Protein AF-A0A2V1H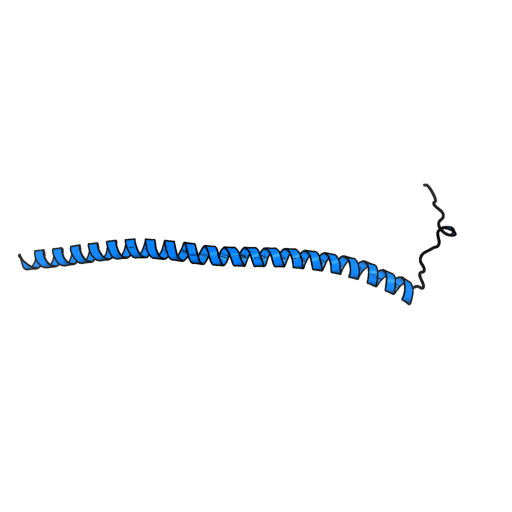3S5-F1 (afdb_monomer_lite)

Secondary structure (DSSP, 8-state):
-HHHHHHHHHHHHHHHHHHHHHHHHHHHHHHHHHHHHHHHHHHHHHHHHHHHHHHHHHHHHHHHHHHHHHHHHHHHHH-PPPPPGGG------

InterPro domains:
  IPR011922 Cell division protein FtsL [MF_00910] (7-91)
  IPR011922 Cell division protein FtsL [PF04999] (11-92)
  IPR011922 Cell division protein FtsL [PTHR37479] (11-92)
  IPR011922 Cell division protein FtsL [TIGR02209] (11-91)

Sequence (93 aa):
MAALGRQWLLVSIALWLLVIGSAVAVVNVTHLNRQTFARWQKLQVEKQQLEVRWQQLLLEESTWATHSRVAQVAQKKLGMELPKAADVIVVRP

Structure (mmCIF, N/CA/C/O backbone):
data_AF-A0A2V1H3S5-F1
#
_entry.id   AF-A0A2V1H3S5-F1
#
loop_
_atom_site.group_PDB
_atom_site.id
_atom_site.type_symbol
_atom_site.label_atom_id
_atom_site.label_alt_id
_atom_site.label_comp_id
_atom_site.label_asym_id
_atom_site.label_entity_id
_atom_site.label_seq_id
_atom_site.pdbx_PDB_ins_code
_atom_site.Cartn_x
_atom_site.Cartn_y
_atom_site.Cartn_z
_atom_site.occupancy
_atom_site.B_iso_or_equiv
_atom_site.auth_seq_id
_atom_site.auth_comp_id
_atom_site.auth_asym_id
_atom_site.auth_atom_id
_atom_site.pdbx_PDB_model_num
ATOM 1 N N . MET A 1 1 ? 41.635 -3.306 -37.093 1.00 53.09 1 MET A N 1
ATOM 2 C CA . MET A 1 1 ? 41.211 -2.134 -36.286 1.00 53.09 1 MET A CA 1
ATOM 3 C C . MET A 1 1 ? 39.708 -1.827 -36.398 1.00 53.09 1 MET A C 1
ATOM 5 O O . MET A 1 1 ? 39.111 -1.531 -35.376 1.00 53.09 1 MET A O 1
ATOM 9 N N . ALA A 1 2 ? 39.054 -1.982 -37.562 1.00 59.88 2 ALA A N 1
ATOM 10 C CA . ALA A 1 2 ? 37.617 -1.677 -37.725 1.00 59.88 2 ALA A CA 1
ATOM 11 C C . ALA A 1 2 ? 36.630 -2.581 -36.939 1.00 59.88 2 ALA A C 1
ATOM 13 O O . ALA A 1 2 ? 35.572 -2.118 -36.520 1.00 59.88 2 ALA A O 1
ATOM 14 N N . ALA A 1 3 ? 36.964 -3.858 -36.703 1.00 61.53 3 ALA A N 1
ATOM 15 C CA . ALA A 1 3 ? 36.085 -4.792 -35.985 1.00 61.53 3 ALA A CA 1
ATOM 16 C C . ALA A 1 3 ? 35.923 -4.453 -34.491 1.00 61.53 3 ALA A C 1
ATOM 18 O O . ALA A 1 3 ? 34.824 -4.582 -33.958 1.00 61.53 3 ALA A O 1
ATOM 19 N N . LEU A 1 4 ? 36.989 -3.950 -33.852 1.00 71.44 4 LEU A N 1
ATOM 20 C CA . LEU A 1 4 ? 36.949 -3.474 -32.467 1.00 71.44 4 LEU A CA 1
ATOM 21 C C . LEU A 1 4 ? 35.957 -2.313 -32.333 1.00 71.44 4 LEU A C 1
ATOM 23 O O . LEU A 1 4 ? 35.046 -2.387 -31.518 1.00 71.44 4 LEU A O 1
ATOM 27 N N . GLY A 1 5 ? 36.045 -1.291 -33.193 1.00 82.38 5 GLY A N 1
ATOM 28 C CA . GLY A 1 5 ? 35.135 -0.138 -33.142 1.00 82.38 5 GLY A CA 1
ATOM 29 C C . GLY A 1 5 ? 33.652 -0.514 -33.266 1.00 82.38 5 GLY A C 1
ATOM 30 O O . GLY A 1 5 ? 32.815 0.025 -32.545 1.00 82.38 5 GLY A O 1
ATOM 31 N N . ARG A 1 6 ? 33.319 -1.498 -34.114 1.00 87.62 6 ARG A N 1
ATOM 32 C CA . ARG A 1 6 ? 31.935 -1.977 -34.264 1.00 87.62 6 ARG A CA 1
ATOM 33 C C . ARG A 1 6 ? 31.415 -2.701 -33.017 1.00 87.62 6 ARG A C 1
ATOM 35 O O . ARG A 1 6 ? 30.251 -2.526 -32.673 1.00 87.62 6 ARG A O 1
ATOM 42 N N . GLN A 1 7 ? 32.256 -3.472 -32.325 1.00 89.06 7 GLN A N 1
ATOM 43 C CA . GLN A 1 7 ? 31.875 -4.139 -31.073 1.00 89.06 7 GLN A CA 1
ATOM 44 C C . GLN A 1 7 ? 31.606 -3.132 -29.947 1.00 89.06 7 GLN A C 1
ATOM 46 O O . GLN A 1 7 ? 30.587 -3.239 -29.270 1.00 89.06 7 GLN A O 1
ATOM 51 N N . TRP A 1 8 ? 32.457 -2.112 -29.794 1.00 92.06 8 TRP A N 1
ATOM 52 C CA . TRP A 1 8 ? 32.261 -1.056 -28.793 1.00 92.06 8 TRP A CA 1
ATOM 53 C C . TRP A 1 8 ? 30.971 -0.256 -29.021 1.00 92.06 8 TRP A C 1
ATOM 55 O O . TRP A 1 8 ? 30.262 0.045 -28.065 1.00 92.06 8 TRP A O 1
ATOM 65 N N . LEU A 1 9 ? 30.613 0.031 -30.278 1.00 91.75 9 LEU A N 1
ATOM 66 C CA . LEU A 1 9 ? 29.346 0.698 -30.604 1.00 91.75 9 LEU A CA 1
ATOM 67 C C . LEU A 1 9 ? 28.124 -0.144 -30.216 1.00 91.75 9 LEU A C 1
ATOM 69 O O . LEU A 1 9 ? 27.186 0.386 -29.625 1.00 91.75 9 LEU A O 1
ATOM 73 N N . LEU A 1 10 ? 28.141 -1.451 -30.498 1.00 94.38 10 LEU A N 1
ATOM 74 C CA . LEU A 1 10 ? 27.045 -2.352 -30.123 1.00 94.38 10 LEU A CA 1
ATOM 75 C C . LEU A 1 10 ? 26.874 -2.442 -28.602 1.00 94.38 10 LEU A C 1
ATOM 77 O O . LEU A 1 10 ? 25.747 -2.386 -28.114 1.00 94.38 10 LEU A O 1
ATOM 81 N N . VAL A 1 11 ? 27.978 -2.525 -27.853 1.00 95.31 11 VAL A N 1
ATOM 82 C CA . VAL A 1 11 ? 27.951 -2.538 -26.381 1.00 95.31 11 VAL A CA 1
ATOM 83 C C . VAL A 1 11 ? 27.378 -1.230 -25.835 1.00 95.31 11 VAL A C 1
ATOM 85 O O . VAL A 1 11 ? 26.500 -1.261 -24.975 1.00 95.31 11 VAL A O 1
ATOM 88 N N . SER A 1 12 ? 27.807 -0.084 -26.366 1.00 94.44 12 SER A N 1
ATOM 89 C CA . SER A 1 12 ? 27.286 1.223 -25.954 1.00 94.44 12 SER A CA 1
ATOM 90 C C . SER A 1 12 ? 25.788 1.368 -26.225 1.00 94.44 12 SER A C 1
ATOM 92 O O . SER A 1 12 ? 25.060 1.863 -25.368 1.00 94.44 12 SER A O 1
ATOM 94 N N . ILE A 1 13 ? 25.305 0.902 -27.381 1.00 95.81 13 ILE A N 1
ATOM 95 C CA . ILE A 1 13 ? 23.871 0.918 -27.714 1.00 95.81 13 ILE A CA 1
ATOM 96 C C . ILE A 1 13 ? 23.087 -0.001 -26.771 1.00 95.81 13 ILE A C 1
ATOM 98 O O . ILE A 1 13 ? 22.039 0.394 -26.262 1.00 95.81 13 ILE A O 1
ATOM 102 N N . ALA A 1 14 ? 23.599 -1.202 -26.497 1.00 96.19 14 ALA A N 1
ATOM 103 C CA . ALA A 1 14 ? 22.958 -2.138 -25.579 1.00 96.19 14 ALA A CA 1
ATOM 104 C C . ALA A 1 14 ? 22.849 -1.563 -24.157 1.00 96.19 14 ALA A C 1
ATOM 106 O O . ALA A 1 14 ? 21.787 -1.646 -23.544 1.00 96.19 14 ALA A O 1
ATOM 107 N N . LEU A 1 15 ? 23.911 -0.924 -23.656 1.00 96.38 15 LEU A N 1
ATOM 108 C CA . LEU A 1 15 ? 23.902 -0.241 -22.359 1.00 96.38 15 LEU A CA 1
ATOM 109 C C . LEU A 1 15 ? 22.886 0.903 -22.326 1.00 96.38 15 LEU A C 1
ATOM 111 O O . LEU A 1 15 ? 22.125 1.013 -21.368 1.00 96.38 15 LEU A O 1
ATOM 115 N N . TRP A 1 16 ? 22.823 1.716 -23.383 1.00 97.31 16 TRP A N 1
ATOM 116 C CA . TRP A 1 16 ? 21.828 2.783 -23.506 1.00 97.31 16 TRP A CA 1
ATOM 117 C C . TRP A 1 16 ? 20.396 2.251 -23.442 1.00 97.31 16 TRP A C 1
ATOM 119 O O . TRP A 1 16 ? 19.576 2.771 -22.685 1.00 97.31 16 TRP A O 1
ATOM 129 N N . LEU A 1 17 ? 20.101 1.184 -24.186 1.00 97.50 17 LEU A N 1
ATOM 130 C CA . LEU A 1 17 ? 18.788 0.538 -24.156 1.00 97.50 17 LEU A CA 1
ATOM 131 C C . LEU A 1 17 ? 18.464 -0.030 -22.772 1.00 97.50 17 LEU A C 1
ATOM 133 O O . LEU A 1 17 ? 17.330 0.093 -22.313 1.00 97.50 17 LEU A O 1
ATOM 137 N N . LEU A 1 18 ? 19.452 -0.604 -22.085 1.00 97.44 18 LEU A N 1
ATOM 138 C CA . LEU A 1 18 ? 19.274 -1.160 -20.746 1.00 97.44 18 LEU A CA 1
ATOM 139 C C . LEU A 1 18 ? 18.974 -0.069 -19.708 1.00 97.44 18 LEU A C 1
ATOM 141 O O . LEU A 1 18 ? 18.097 -0.245 -18.863 1.00 97.44 18 LEU A O 1
ATOM 145 N N . VAL A 1 19 ? 19.641 1.085 -19.804 1.00 97.31 19 VAL A N 1
ATOM 146 C CA . VAL A 1 19 ? 19.380 2.250 -18.944 1.00 97.31 19 VAL A CA 1
ATOM 147 C C . VAL A 1 19 ? 17.984 2.818 -19.195 1.00 97.31 19 VAL A C 1
ATOM 149 O O . VAL A 1 19 ? 17.249 3.063 -18.239 1.00 97.31 19 VAL A O 1
ATOM 152 N N . ILE A 1 20 ? 17.583 2.976 -20.460 1.00 97.44 20 ILE A N 1
ATOM 153 C CA . ILE A 1 20 ? 16.232 3.443 -20.810 1.00 97.44 20 ILE A CA 1
ATOM 154 C C . ILE A 1 20 ? 15.179 2.453 -20.300 1.00 97.44 20 ILE A C 1
ATOM 156 O O . ILE A 1 20 ? 14.199 2.858 -19.674 1.00 97.44 20 ILE A O 1
ATOM 160 N N . GLY A 1 21 ? 15.399 1.153 -20.510 1.00 97.31 21 GLY A N 1
ATOM 161 C CA . GLY A 1 21 ? 14.519 0.100 -20.009 1.00 97.31 21 GLY A CA 1
ATOM 162 C C . GLY A 1 21 ? 14.379 0.138 -18.487 1.00 97.31 21 GLY A C 1
ATOM 163 O O . GLY A 1 21 ? 13.264 0.071 -17.973 1.00 97.31 21 GLY A O 1
ATOM 164 N N . SER A 1 22 ? 15.488 0.330 -17.767 1.00 96.38 22 SER A N 1
ATOM 165 C CA . SER A 1 22 ? 15.491 0.492 -16.309 1.00 96.38 22 SER A CA 1
ATOM 166 C C . SER A 1 22 ? 14.691 1.719 -15.866 1.00 96.38 22 SER A C 1
ATOM 168 O O . SER A 1 22 ? 13.834 1.614 -14.990 1.00 96.38 22 SER A O 1
ATOM 170 N N . ALA A 1 23 ? 14.885 2.869 -16.520 1.00 95.62 23 ALA A N 1
ATOM 171 C CA . ALA A 1 23 ? 14.147 4.089 -16.202 1.00 95.62 23 ALA A CA 1
ATOM 172 C C . ALA A 1 23 ? 12.628 3.902 -16.364 1.00 95.62 23 ALA A C 1
ATOM 174 O O . ALA A 1 23 ? 11.857 4.246 -15.465 1.00 95.62 23 ALA A O 1
ATOM 175 N N . VAL A 1 24 ? 12.191 3.292 -17.471 1.00 96.69 24 VAL A N 1
ATOM 176 C CA . VAL A 1 24 ? 10.769 2.993 -17.713 1.00 96.69 24 VAL A CA 1
ATOM 177 C C . VAL A 1 24 ? 10.231 1.990 -16.690 1.00 96.69 24 VAL A C 1
ATOM 179 O O . VAL A 1 24 ? 9.132 2.178 -16.163 1.00 96.69 24 VAL A O 1
ATOM 182 N N . ALA A 1 25 ? 11.001 0.948 -16.367 1.00 95.50 25 ALA A N 1
ATOM 183 C CA . ALA A 1 25 ? 10.614 -0.049 -15.376 1.00 95.50 25 ALA A CA 1
ATOM 184 C C . ALA A 1 25 ? 10.406 0.577 -13.990 1.00 95.50 25 ALA A C 1
ATOM 186 O O . ALA A 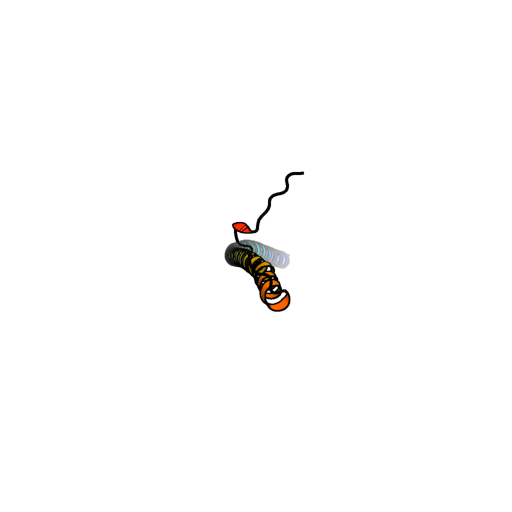1 25 ? 9.386 0.319 -13.353 1.00 95.50 25 ALA A O 1
ATOM 187 N N . VAL A 1 26 ? 11.314 1.451 -13.547 1.00 95.88 26 VAL A N 1
ATOM 188 C CA . VAL A 1 26 ? 11.204 2.158 -12.259 1.00 95.88 26 VAL A CA 1
ATOM 189 C C . VAL A 1 26 ? 9.941 3.020 -12.201 1.00 95.88 26 VAL A C 1
ATOM 191 O O . VAL A 1 26 ? 9.213 2.984 -11.204 1.00 95.88 26 VAL A O 1
ATOM 194 N N . VAL A 1 27 ? 9.635 3.761 -13.270 1.00 94.75 27 VAL A N 1
ATOM 195 C CA . VAL A 1 27 ? 8.411 4.579 -13.347 1.00 94.75 27 VAL A CA 1
ATOM 196 C C . VAL A 1 27 ? 7.162 3.701 -13.274 1.00 94.75 27 VAL A C 1
ATOM 198 O O . VAL A 1 27 ? 6.238 4.003 -12.515 1.00 94.75 27 VAL A O 1
ATOM 201 N N . ASN A 1 28 ? 7.146 2.587 -14.008 1.00 94.44 28 ASN A N 1
ATOM 202 C CA . ASN A 1 28 ? 6.021 1.657 -14.010 1.00 94.44 28 ASN A CA 1
ATOM 203 C C . ASN A 1 28 ? 5.805 1.025 -12.624 1.00 94.44 28 ASN A C 1
ATOM 205 O O . ASN A 1 28 ? 4.703 1.079 -12.079 1.00 94.44 28 ASN A O 1
ATOM 209 N N . VAL A 1 29 ? 6.873 0.522 -11.995 1.00 93.88 29 VAL A N 1
ATOM 210 C CA . VAL A 1 29 ? 6.824 -0.029 -10.631 1.00 93.88 29 VAL A CA 1
ATOM 211 C C . VAL A 1 29 ? 6.316 1.015 -9.645 1.00 93.88 29 VAL A C 1
ATOM 213 O O . VAL A 1 29 ? 5.458 0.706 -8.825 1.00 93.88 29 VAL A O 1
ATOM 216 N N . THR A 1 30 ? 6.771 2.263 -9.745 1.00 93.12 30 THR A N 1
ATOM 217 C CA . THR A 1 30 ? 6.300 3.350 -8.873 1.00 93.12 30 THR A CA 1
ATOM 218 C C . THR A 1 30 ? 4.801 3.602 -9.046 1.00 93.12 30 THR A C 1
ATOM 220 O O . THR A 1 30 ? 4.076 3.765 -8.062 1.00 93.12 30 THR A O 1
ATOM 223 N N . HIS A 1 31 ? 4.310 3.590 -10.287 1.00 91.69 31 HIS A N 1
ATOM 224 C CA . HIS A 1 31 ? 2.892 3.772 -10.584 1.00 91.69 31 HIS A CA 1
ATOM 225 C C . HIS A 1 31 ? 2.031 2.623 -10.038 1.00 91.69 31 HIS A C 1
ATOM 227 O O . HIS A 1 31 ? 1.039 2.864 -9.344 1.00 91.69 31 HIS A O 1
ATOM 233 N N . LEU A 1 32 ? 2.443 1.377 -10.288 1.00 91.19 32 LEU A N 1
ATOM 234 C CA . LEU A 1 32 ? 1.776 0.177 -9.774 1.00 91.19 32 LEU A CA 1
ATOM 235 C C . LEU A 1 32 ? 1.799 0.124 -8.247 1.00 91.19 32 LEU A C 1
ATOM 237 O O . LEU A 1 32 ? 0.791 -0.221 -7.624 1.00 91.19 32 LEU A O 1
ATOM 241 N N . ASN A 1 33 ? 2.922 0.513 -7.643 1.00 91.44 33 ASN A N 1
ATOM 242 C CA . ASN A 1 33 ? 3.062 0.584 -6.198 1.00 91.44 33 ASN A CA 1
ATOM 243 C C . ASN A 1 33 ? 2.056 1.583 -5.622 1.00 91.44 33 ASN A C 1
ATOM 245 O O . ASN A 1 33 ? 1.305 1.238 -4.718 1.00 91.44 33 ASN A O 1
ATOM 249 N N . ARG A 1 34 ? 1.926 2.778 -6.215 1.00 92.62 34 ARG A N 1
ATOM 250 C CA . ARG A 1 34 ? 0.952 3.783 -5.761 1.00 92.62 34 ARG A CA 1
ATOM 251 C C . ARG A 1 34 ? -0.488 3.266 -5.792 1.00 92.62 34 ARG A C 1
ATOM 253 O O . ARG A 1 34 ? -1.229 3.482 -4.835 1.00 92.62 34 ARG A O 1
ATOM 260 N N . GLN A 1 35 ? -0.888 2.579 -6.863 1.00 91.94 35 GLN A N 1
ATOM 261 C CA . GLN A 1 35 ? -2.243 2.026 -6.976 1.00 91.94 35 GLN A CA 1
ATOM 262 C C . GLN A 1 35 ? -2.495 0.892 -5.975 1.00 91.94 35 GLN A C 1
ATOM 264 O O . GLN A 1 35 ? -3.527 0.863 -5.299 1.00 91.94 35 GLN A O 1
ATOM 269 N N . THR A 1 36 ? -1.547 -0.040 -5.873 1.00 90.81 36 THR A N 1
ATOM 270 C CA . THR A 1 36 ? -1.654 -1.206 -4.987 1.00 90.81 36 THR A CA 1
ATOM 271 C C . THR A 1 36 ? -1.649 -0.773 -3.525 1.00 90.81 36 THR A C 1
ATOM 273 O O . THR A 1 36 ? -2.487 -1.220 -2.741 1.00 90.81 36 THR A O 1
ATOM 276 N N . PHE A 1 37 ? -0.771 0.168 -3.177 1.00 93.19 37 PHE A N 1
ATOM 277 C CA . PHE A 1 37 ? -0.671 0.745 -1.844 1.00 93.19 37 PHE A CA 1
ATOM 278 C C . PHE A 1 37 ? -1.951 1.479 -1.445 1.00 93.19 37 PHE A C 1
ATOM 280 O O . PHE A 1 37 ? -2.453 1.263 -0.347 1.00 93.19 37 PHE A O 1
ATOM 287 N N . ALA A 1 38 ? -2.547 2.271 -2.343 1.00 94.19 38 ALA A N 1
ATOM 288 C CA . ALA A 1 38 ? -3.813 2.949 -2.063 1.00 94.19 38 ALA A CA 1
ATOM 289 C C . ALA A 1 38 ? -4.948 1.957 -1.754 1.00 94.19 38 ALA A C 1
ATOM 291 O O . ALA A 1 38 ? -5.732 2.165 -0.825 1.00 94.19 38 ALA A O 1
ATOM 292 N N . ARG A 1 39 ? -5.022 0.847 -2.502 1.00 93.75 39 ARG A N 1
ATOM 293 C CA . ARG A 1 39 ? -6.009 -0.212 -2.248 1.00 93.75 39 ARG A CA 1
ATOM 294 C C . ARG A 1 39 ? -5.777 -0.882 -0.897 1.00 93.75 39 ARG A C 1
ATOM 296 O O . ARG A 1 39 ? -6.727 -1.054 -0.137 1.00 93.75 39 ARG A O 1
ATOM 303 N N . TRP A 1 40 ? -4.528 -1.233 -0.601 1.00 96.44 40 TRP A N 1
ATOM 304 C CA . TRP A 1 40 ? -4.150 -1.829 0.677 1.00 96.44 40 TRP A CA 1
ATOM 305 C C . TRP A 1 40 ? -4.480 -0.900 1.851 1.00 96.44 40 TRP A C 1
ATOM 307 O O . TRP A 1 40 ? -5.119 -1.322 2.810 1.00 96.44 40 TRP A O 1
ATOM 317 N N . GLN A 1 41 ? -4.141 0.385 1.735 1.00 95.69 41 GLN A N 1
ATOM 318 C CA . GLN A 1 41 ? -4.400 1.389 2.763 1.00 95.69 41 GLN A CA 1
ATOM 319 C C . GLN A 1 41 ? -5.901 1.553 3.036 1.00 95.69 41 GLN A C 1
ATOM 321 O O . GLN A 1 41 ? -6.300 1.658 4.193 1.00 95.69 41 GLN A O 1
ATOM 326 N N . LYS A 1 42 ? -6.750 1.509 2.001 1.00 96.31 42 LYS A N 1
ATOM 327 C CA . LYS A 1 42 ? -8.210 1.549 2.176 1.00 96.31 42 LYS A CA 1
ATOM 328 C C . LYS A 1 42 ? -8.716 0.367 3.008 1.00 96.31 42 LYS A C 1
ATOM 330 O O . LYS A 1 42 ? -9.474 0.568 3.952 1.00 96.31 42 LYS A O 1
ATOM 335 N N . LEU A 1 43 ? -8.272 -0.844 2.676 1.00 96.75 43 LEU A N 1
ATOM 336 C CA . LEU A 1 43 ? -8.682 -2.061 3.381 1.00 96.75 43 LEU A CA 1
ATOM 337 C C . LEU A 1 43 ? -8.169 -2.077 4.829 1.00 96.75 43 LEU A C 1
ATOM 339 O O . LEU A 1 43 ? -8.864 -2.515 5.743 1.00 96.75 43 LEU A O 1
ATOM 343 N N . GLN A 1 44 ? -6.966 -1.546 5.047 1.00 97.56 44 GLN A N 1
ATOM 344 C CA . GLN A 1 44 ? -6.381 -1.406 6.374 1.00 97.56 44 GLN A CA 1
ATOM 345 C C . GLN A 1 44 ? -7.202 -0.460 7.262 1.00 97.56 44 GLN A C 1
ATOM 347 O O . GLN A 1 44 ? -7.448 -0.778 8.424 1.00 97.56 44 GLN A O 1
ATOM 352 N N . VAL A 1 45 ? -7.666 0.668 6.714 1.00 97.50 45 VAL A N 1
ATOM 353 C CA . VAL A 1 45 ? -8.541 1.606 7.436 1.00 97.50 45 VAL A CA 1
ATOM 354 C C . VAL A 1 45 ? -9.881 0.954 7.778 1.00 97.50 45 VAL A C 1
ATOM 356 O O . VAL A 1 45 ? -10.360 1.095 8.901 1.00 97.50 45 VAL A O 1
ATOM 359 N N . GLU A 1 46 ? -10.475 0.206 6.850 1.00 97.44 46 GLU A N 1
ATOM 360 C CA . GLU A 1 46 ? -11.724 -0.525 7.098 1.00 97.44 46 GLU A CA 1
ATOM 361 C C . GLU A 1 46 ? -11.570 -1.545 8.235 1.00 97.44 46 GLU A C 1
ATOM 363 O O . GLU A 1 46 ? -12.384 -1.575 9.161 1.00 97.44 46 GLU A O 1
ATOM 368 N N . LYS A 1 47 ? -10.473 -2.313 8.228 1.00 97.38 47 LYS A N 1
ATOM 369 C CA . LYS A 1 47 ? -10.140 -3.244 9.314 1.00 97.38 47 LYS A CA 1
ATOM 370 C C . LYS A 1 47 ? -10.038 -2.525 10.660 1.00 97.38 47 LYS A C 1
ATOM 372 O O . LYS A 1 47 ? -10.630 -2.981 11.634 1.00 97.38 47 LYS A O 1
ATOM 377 N N . GLN A 1 48 ? -9.311 -1.409 10.717 1.00 97.62 48 GLN A N 1
ATOM 378 C CA . GLN A 1 48 ? -9.149 -0.629 11.948 1.00 97.62 48 GLN A CA 1
ATOM 379 C C . GLN A 1 48 ? -10.493 -0.124 12.481 1.00 97.62 48 GLN A C 1
ATOM 381 O O . GLN A 1 48 ? -10.756 -0.208 13.677 1.00 97.62 48 GLN A O 1
ATOM 386 N N . GLN A 1 49 ? -11.372 0.359 11.601 1.00 97.56 49 GLN A N 1
ATOM 387 C CA . GLN A 1 49 ? -12.711 0.792 12.003 1.00 97.56 49 GLN A CA 1
ATOM 388 C C . GLN A 1 49 ? -13.538 -0.358 12.577 1.00 97.56 49 GLN A C 1
ATOM 390 O O . GLN A 1 49 ? -14.265 -0.163 13.551 1.00 97.56 49 GLN A O 1
ATOM 395 N N . LEU A 1 50 ? -13.443 -1.548 11.982 1.00 97.62 50 LEU A N 1
ATOM 396 C CA . LEU A 1 50 ? -14.157 -2.721 12.472 1.00 97.62 50 LEU A CA 1
ATOM 397 C C . LEU A 1 50 ? -13.620 -3.181 13.834 1.00 97.62 50 LEU A C 1
ATOM 399 O O . LEU A 1 50 ? -14.406 -3.514 14.715 1.00 97.62 50 LEU A O 1
ATOM 403 N N . GLU A 1 51 ? -12.302 -3.132 14.030 1.00 97.56 51 GLU A N 1
ATOM 404 C CA . GLU A 1 51 ? -11.649 -3.467 15.299 1.00 97.56 51 GLU A CA 1
ATOM 405 C C . GLU A 1 51 ? -12.077 -2.526 16.432 1.00 97.56 51 GLU A C 1
ATOM 407 O O . GLU A 1 51 ? -12.411 -2.992 17.519 1.00 97.56 51 GLU A O 1
ATOM 412 N N . VAL A 1 52 ? -12.175 -1.219 16.167 1.00 96.94 52 VAL A N 1
ATOM 413 C CA . VAL A 1 52 ? -12.694 -0.248 17.147 1.00 96.94 52 VAL A CA 1
ATOM 414 C C . VAL A 1 52 ? -14.140 -0.563 17.526 1.00 96.94 52 VAL A C 1
ATOM 416 O O . VAL A 1 52 ? -14.472 -0.582 18.710 1.00 96.94 52 VAL A O 1
ATOM 419 N N . ARG A 1 53 ? -15.008 -0.852 16.546 1.00 96.25 53 ARG A N 1
ATOM 420 C CA . ARG A 1 53 ? -16.403 -1.230 16.835 1.00 96.25 53 ARG A CA 1
ATOM 421 C C . ARG A 1 53 ? -16.481 -2.522 17.636 1.00 96.25 53 ARG A C 1
ATOM 423 O O . ARG A 1 53 ? -17.280 -2.622 18.556 1.00 96.25 53 ARG A O 1
ATOM 430 N N . TRP A 1 54 ? -15.642 -3.500 17.309 1.00 95.44 54 TRP A N 1
ATOM 431 C CA . TRP A 1 54 ? -15.562 -4.747 18.060 1.00 95.44 54 TRP A CA 1
ATOM 432 C C . TRP A 1 54 ? -15.147 -4.509 19.515 1.00 95.44 54 TRP A C 1
ATOM 434 O O . TRP A 1 54 ? -15.774 -5.038 20.427 1.00 95.44 54 TRP A O 1
ATOM 444 N N . GLN A 1 55 ? -14.140 -3.664 19.748 1.00 95.62 55 GLN A N 1
ATOM 445 C CA . GLN A 1 55 ? -13.726 -3.284 21.100 1.00 95.62 55 GLN A CA 1
ATOM 446 C C . GLN A 1 55 ? -14.847 -2.573 21.866 1.00 95.62 55 GLN A C 1
ATOM 448 O O . GLN A 1 55 ? -15.055 -2.865 23.040 1.00 95.62 55 GLN A O 1
ATOM 453 N N . GLN A 1 56 ? -15.600 -1.684 21.211 1.00 95.00 56 GLN A N 1
ATOM 454 C CA . GLN A 1 56 ? -16.771 -1.037 21.812 1.00 95.00 56 GLN A CA 1
ATOM 455 C C . GLN A 1 56 ? -17.839 -2.059 22.209 1.00 95.00 56 GLN A C 1
ATOM 457 O O . GLN A 1 56 ? -18.279 -2.057 23.355 1.00 95.00 56 GLN A O 1
ATOM 462 N N . LEU A 1 57 ? -18.182 -2.985 21.310 1.00 92.75 57 LEU A N 1
ATOM 463 C CA . LEU A 1 57 ? -19.141 -4.058 21.589 1.00 92.75 57 LEU A CA 1
ATOM 464 C C . LEU A 1 57 ? -18.687 -4.944 22.755 1.00 92.75 57 LEU A C 1
ATOM 466 O O . LEU A 1 57 ? -19.494 -5.310 23.603 1.00 92.75 57 LEU A O 1
ATOM 470 N N . LEU A 1 58 ? -17.391 -5.249 22.844 1.00 90.50 58 LEU A N 1
ATOM 471 C CA . LEU A 1 58 ? -16.843 -6.037 23.946 1.00 90.50 58 LEU A CA 1
ATOM 472 C C . LEU A 1 58 ? -16.951 -5.296 25.290 1.00 90.50 58 LEU A C 1
ATOM 474 O O . LEU A 1 58 ? -17.224 -5.908 26.324 1.00 90.50 58 LEU A O 1
ATOM 478 N N . LEU A 1 59 ? -16.758 -3.974 25.291 1.00 88.88 59 LEU A N 1
ATOM 479 C CA . LEU A 1 59 ? -16.955 -3.144 26.482 1.00 88.88 59 LEU A CA 1
ATOM 480 C C . LEU A 1 59 ? -18.431 -3.094 26.891 1.00 88.88 59 LEU A C 1
ATOM 482 O O . LEU A 1 59 ? -18.735 -3.247 28.078 1.00 88.88 59 LEU A O 1
ATOM 486 N N . GLU A 1 60 ? -19.342 -2.957 25.926 1.00 88.12 60 GLU A N 1
ATOM 487 C CA . GLU A 1 60 ? -20.784 -3.060 26.165 1.00 88.12 60 GLU A C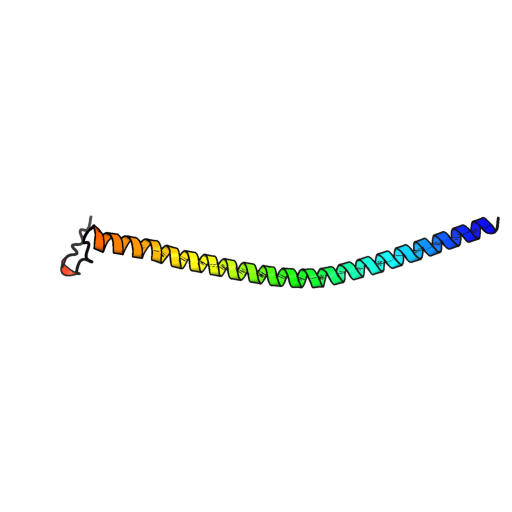A 1
ATOM 488 C C . GLU A 1 60 ? -21.130 -4.422 26.787 1.00 88.12 60 GLU A C 1
ATOM 490 O O . GLU A 1 60 ? -21.730 -4.473 27.861 1.00 88.12 60 GLU A O 1
ATOM 495 N N . GLU A 1 61 ? -20.659 -5.527 26.204 1.00 84.44 61 GLU A N 1
ATOM 496 C CA . GLU A 1 61 ? -20.914 -6.875 26.720 1.00 84.44 61 GLU A CA 1
ATOM 497 C C . GLU A 1 61 ? -20.321 -7.084 28.119 1.00 84.44 61 GLU A C 1
ATOM 499 O O . GLU A 1 61 ? -21.004 -7.593 29.006 1.00 84.44 61 GLU A O 1
ATOM 504 N N . SER A 1 62 ? -19.082 -6.652 28.372 1.00 79.19 62 SER A N 1
ATOM 505 C CA . SER A 1 62 ? -18.442 -6.793 29.690 1.00 79.19 62 SER A CA 1
ATOM 506 C C . SER A 1 62 ? -19.173 -6.020 30.798 1.00 79.19 62 SER A C 1
ATOM 508 O O . SER A 1 62 ? -19.266 -6.502 31.936 1.00 79.19 62 SER A O 1
ATOM 510 N N . THR A 1 63 ? -19.763 -4.869 30.458 1.00 73.94 63 THR A N 1
ATOM 511 C CA . THR A 1 63 ? -20.588 -4.069 31.374 1.00 73.94 63 THR A CA 1
ATOM 512 C C . THR A 1 63 ? -21.873 -4.822 31.732 1.00 73.94 63 THR A C 1
ATOM 514 O O . THR A 1 63 ? -22.254 -4.900 32.902 1.00 73.94 63 THR A O 1
ATOM 517 N N . TRP A 1 64 ? -22.510 -5.464 30.750 1.00 61.78 64 TRP A N 1
ATOM 518 C CA . TRP A 1 64 ? -23.734 -6.241 30.964 1.00 61.78 64 TRP A CA 1
ATOM 519 C C . TRP A 1 64 ? -23.447 -7.566 31.680 1.00 61.78 64 TRP A C 1
ATOM 521 O O . TRP A 1 64 ? -24.169 -7.937 32.605 1.00 61.78 64 TRP A O 1
ATOM 531 N N . ALA A 1 65 ? -22.368 -8.259 31.319 1.00 61.66 65 ALA A N 1
ATOM 532 C CA . ALA A 1 65 ? -21.985 -9.548 31.884 1.00 61.66 65 ALA A CA 1
ATOM 533 C C . ALA A 1 65 ? -21.581 -9.445 33.360 1.00 61.66 65 ALA A C 1
ATOM 535 O O . ALA A 1 65 ? -21.936 -10.323 34.146 1.00 61.66 65 ALA A O 1
ATOM 536 N N . THR A 1 66 ? -20.896 -8.373 33.765 1.00 61.31 66 THR A N 1
ATOM 537 C CA . THR A 1 66 ? -20.479 -8.189 35.163 1.00 61.31 66 THR A CA 1
ATOM 538 C C . THR A 1 66 ? -21.664 -7.806 36.049 1.00 61.31 66 THR A C 1
ATOM 540 O O . THR A 1 66 ? -21.900 -8.450 37.069 1.00 61.31 66 THR A O 1
ATOM 543 N N . HIS A 1 67 ? -22.479 -6.825 35.646 1.00 61.56 67 HIS A N 1
ATOM 544 C CA . HIS A 1 67 ? -23.600 -6.367 36.472 1.00 61.56 67 HIS A CA 1
ATOM 545 C C . HIS A 1 67 ? -24.802 -7.323 36.451 1.00 61.56 67 HIS A C 1
ATOM 547 O O . HIS A 1 67 ? -25.326 -7.659 37.514 1.00 61.56 67 HIS A O 1
ATOM 553 N N . SER A 1 68 ? -25.220 -7.824 35.281 1.00 64.25 68 SER A N 1
ATOM 554 C CA . SER A 1 68 ? -26.386 -8.719 35.177 1.00 64.25 68 SER A CA 1
ATOM 555 C C . SER A 1 68 ? -26.131 -10.070 35.841 1.00 64.25 68 SER A C 1
ATOM 557 O O . SER A 1 68 ? -27.000 -10.600 36.533 1.00 64.25 68 SER A O 1
ATOM 559 N N . ARG A 1 69 ? -24.937 -10.652 35.665 1.00 67.00 69 ARG A N 1
ATOM 560 C CA . ARG A 1 69 ? -24.619 -11.957 36.261 1.00 67.00 69 ARG A CA 1
ATOM 561 C C . ARG A 1 69 ? -24.489 -11.862 37.777 1.00 67.00 69 ARG A C 1
ATOM 563 O O . ARG A 1 69 ? -25.000 -12.737 38.469 1.00 67.00 69 ARG A O 1
ATOM 570 N N . VAL A 1 70 ? -23.860 -10.806 38.298 1.00 68.75 70 VAL A N 1
ATOM 571 C CA . VAL A 1 70 ? -23.760 -10.582 39.748 1.00 68.75 70 VAL A CA 1
ATOM 572 C C . VAL A 1 70 ? -25.141 -10.333 40.355 1.00 68.75 70 VAL A C 1
ATOM 574 O O . VAL A 1 70 ? -25.474 -10.974 41.348 1.00 68.75 70 VAL A O 1
ATOM 577 N N . ALA A 1 71 ? -25.983 -9.504 39.730 1.00 68.19 71 ALA A N 1
ATOM 578 C CA . ALA A 1 71 ? -27.345 -9.251 40.202 1.00 68.19 71 ALA A CA 1
ATOM 579 C C . ALA A 1 71 ? -28.214 -10.521 40.195 1.00 68.19 71 ALA A C 1
ATOM 581 O O . ALA A 1 71 ? -28.872 -10.822 41.188 1.00 68.19 71 ALA A O 1
ATOM 582 N N . GLN A 1 72 ? -28.170 -11.321 39.123 1.00 71.69 72 GLN A N 1
ATOM 583 C CA . GLN A 1 72 ? -28.914 -12.583 39.066 1.00 71.69 72 GLN A CA 1
ATOM 584 C C . GLN A 1 72 ? -28.429 -13.598 40.102 1.00 71.69 72 GLN A C 1
ATOM 586 O O . GLN A 1 72 ? -29.243 -14.316 40.680 1.00 71.69 72 GLN A O 1
ATOM 591 N N . VAL A 1 73 ? -27.118 -13.684 40.342 1.00 74.44 73 VAL A N 1
ATOM 592 C CA . VAL A 1 73 ? -26.568 -14.566 41.379 1.00 74.44 73 VAL A CA 1
ATOM 593 C C . VAL A 1 73 ? -26.968 -14.074 42.771 1.00 74.44 73 VAL A C 1
ATOM 595 O O . VAL A 1 73 ? -27.382 -14.893 43.587 1.00 74.44 73 VAL A O 1
ATOM 598 N N . ALA A 1 74 ? -26.920 -12.767 43.035 1.00 74.44 74 ALA A N 1
ATOM 599 C CA . ALA A 1 74 ? -27.362 -12.188 44.302 1.00 74.44 74 ALA A CA 1
ATOM 600 C C . ALA A 1 74 ? -28.859 -12.430 44.552 1.00 74.44 74 ALA A C 1
ATOM 602 O O . ALA A 1 74 ? -29.251 -12.869 45.630 1.00 74.44 74 ALA A O 1
ATOM 603 N N . GLN A 1 75 ? -29.697 -12.258 43.535 1.00 76.62 75 GLN A N 1
ATOM 604 C CA . GLN A 1 75 ? -31.131 -12.490 43.662 1.00 76.62 75 GLN A CA 1
ATOM 605 C C . GLN A 1 75 ? -31.464 -13.983 43.820 1.00 76.62 75 GLN A C 1
ATOM 607 O O . GLN A 1 75 ? -32.218 -14.358 44.711 1.00 76.62 75 GLN A O 1
ATOM 612 N N . LYS A 1 76 ? -30.872 -14.864 42.998 1.00 76.94 76 LYS A N 1
ATOM 613 C CA . LYS A 1 76 ? -31.206 -16.302 42.995 1.00 76.94 76 LYS A CA 1
ATOM 614 C C . LYS A 1 76 ? -30.538 -17.111 44.104 1.00 76.94 76 LYS A C 1
ATOM 616 O O . LYS A 1 76 ? -31.140 -18.065 44.581 1.00 76.94 76 LYS A O 1
ATOM 621 N N . LYS A 1 77 ? -29.286 -16.804 44.467 1.00 76.31 77 LYS A N 1
ATOM 622 C CA . LYS A 1 77 ? -28.543 -17.565 45.491 1.00 76.31 77 LYS A CA 1
ATOM 623 C C . LYS A 1 77 ? -28.571 -16.916 46.867 1.00 76.31 77 LYS A C 1
ATOM 625 O O . LYS A 1 77 ? -28.514 -17.641 47.851 1.00 76.31 77 LYS A O 1
ATOM 630 N N . LEU A 1 78 ? -28.612 -15.585 46.936 1.00 77.06 78 LEU A N 1
ATOM 631 C CA . LEU A 1 78 ? -28.581 -14.850 48.205 1.00 77.06 78 LEU A CA 1
ATOM 632 C C . LEU A 1 78 ? -29.957 -14.288 48.593 1.00 77.06 78 LEU A C 1
ATOM 634 O O . LEU A 1 78 ? -30.077 -13.701 49.661 1.00 77.06 78 LEU A O 1
ATOM 638 N N . GLY A 1 79 ? -30.988 -14.460 47.753 1.00 76.75 79 GLY A N 1
ATOM 639 C CA . GLY A 1 79 ? -32.337 -13.954 48.021 1.00 76.75 79 GLY A CA 1
ATOM 640 C C . GLY A 1 79 ? -32.406 -12.429 48.119 1.00 76.75 79 GLY A C 1
ATOM 641 O O . GLY A 1 79 ? -33.325 -11.903 48.737 1.00 76.75 79 GLY A O 1
ATOM 642 N N . MET A 1 80 ? -31.420 -11.713 47.567 1.00 76.12 80 MET A N 1
ATOM 643 C CA . MET A 1 80 ? -31.364 -10.257 47.675 1.00 76.12 80 MET A CA 1
ATOM 644 C C . MET A 1 80 ? -32.437 -9.614 46.790 1.00 76.12 80 MET A C 1
ATOM 646 O O . MET A 1 80 ? -32.441 -9.797 45.572 1.00 76.12 80 MET A O 1
ATOM 650 N N . GLU A 1 81 ? -33.314 -8.824 47.405 1.00 73.50 81 GLU A N 1
ATOM 651 C CA . GLU A 1 81 ? -34.273 -7.947 46.732 1.00 73.50 81 GLU A CA 1
ATOM 652 C C . GLU A 1 81 ? -33.787 -6.493 46.795 1.00 73.50 81 GLU A C 1
ATOM 654 O O . GLU A 1 81 ? -33.088 -6.106 47.735 1.00 73.50 81 GLU A O 1
ATOM 659 N N . LEU A 1 82 ? -34.132 -5.673 45.793 1.00 67.88 82 LEU A N 1
ATOM 660 C CA . LEU A 1 82 ? -33.826 -4.243 45.863 1.00 67.88 82 LEU A CA 1
ATOM 661 C C . LEU A 1 82 ? -34.604 -3.622 47.040 1.00 67.88 82 LEU A C 1
ATOM 663 O O . LEU A 1 82 ? -35.834 -3.732 47.058 1.00 67.88 82 LEU A O 1
ATOM 667 N N . PRO A 1 83 ? -33.926 -2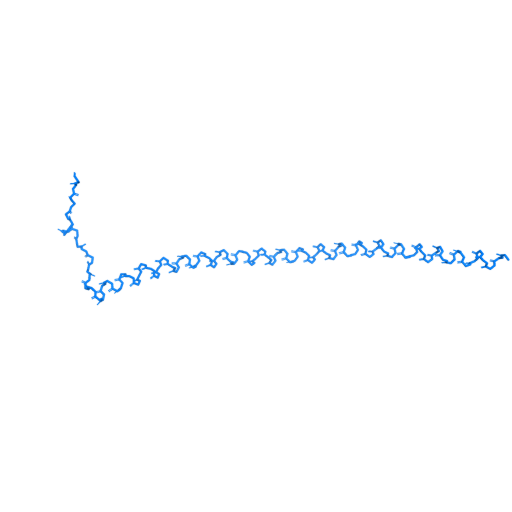.957 47.996 1.00 68.56 83 PRO A N 1
ATOM 668 C CA . PRO A 1 83 ? -34.592 -2.351 49.140 1.00 68.56 83 PRO A CA 1
ATOM 669 C C . PRO A 1 83 ? -35.540 -1.245 48.673 1.00 68.56 83 PRO A C 1
ATOM 671 O O . PRO A 1 83 ? -35.211 -0.442 47.793 1.00 68.56 83 PRO A O 1
ATOM 674 N N . LYS A 1 84 ? -36.740 -1.203 49.256 1.00 70.06 84 LYS A N 1
ATOM 675 C CA . LYS A 1 84 ? -37.719 -0.150 48.974 1.00 70.06 84 LYS A CA 1
ATOM 676 C C . LYS A 1 8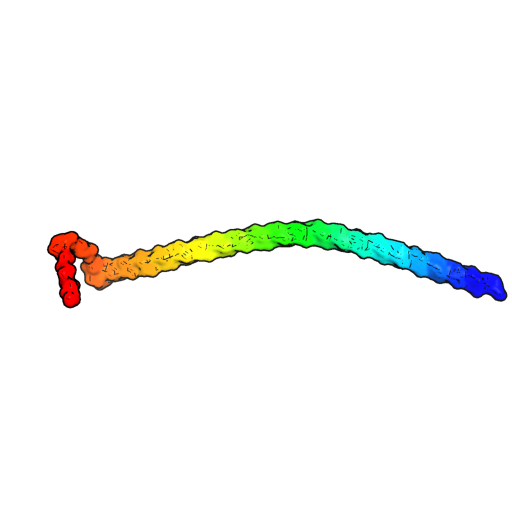4 ? -37.251 1.142 49.643 1.00 70.06 84 LYS A C 1
ATOM 678 O O . LYS A 1 84 ? -36.555 1.110 50.650 1.00 70.06 84 LYS A O 1
ATOM 683 N N . ALA A 1 85 ? -37.662 2.295 49.113 1.00 63.75 85 ALA A N 1
ATOM 684 C CA . ALA A 1 85 ? -37.243 3.607 49.625 1.00 63.75 85 ALA A CA 1
ATOM 6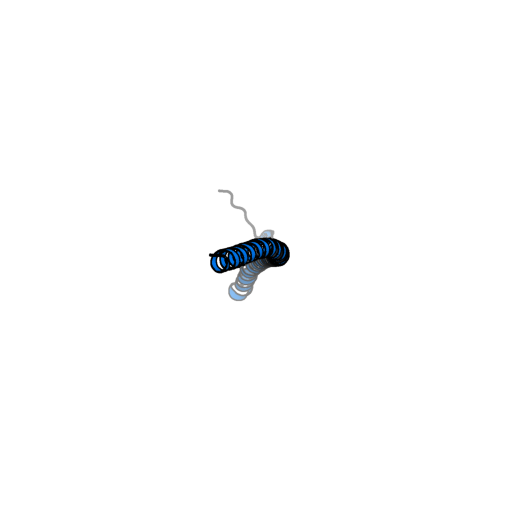85 C C . ALA A 1 85 ? -37.523 3.818 51.132 1.00 63.75 85 ALA A C 1
ATOM 687 O O . ALA A 1 85 ? -36.883 4.658 51.754 1.00 63.75 85 ALA A O 1
ATOM 688 N N . ALA A 1 86 ? -38.443 3.043 51.717 1.00 63.50 86 ALA A N 1
ATOM 689 C CA . ALA A 1 86 ? -38.755 3.048 53.145 1.00 63.50 86 ALA A CA 1
ATOM 690 C C . ALA A 1 86 ? -37.688 2.373 54.036 1.00 63.50 86 ALA A C 1
ATOM 692 O O . ALA A 1 86 ? -37.672 2.627 55.235 1.00 63.50 86 ALA A O 1
ATOM 693 N N . ASP A 1 87 ? -36.790 1.562 53.466 1.00 63.88 87 ASP A N 1
ATOM 694 C CA . ASP A 1 87 ? -35.804 0.761 54.210 1.00 63.88 87 ASP A CA 1
ATOM 695 C C . ASP A 1 87 ? -34.390 1.378 54.197 1.00 63.88 87 ASP A C 1
ATOM 697 O O . ASP A 1 87 ? -33.443 0.804 54.736 1.00 63.88 87 ASP A O 1
ATOM 701 N N . VAL A 1 88 ? -34.214 2.550 53.572 1.00 64.06 88 VAL A N 1
ATOM 702 C CA . VAL A 1 88 ? -32.904 3.202 53.424 1.00 64.06 88 VAL A CA 1
ATOM 703 C C . VAL A 1 88 ? -32.710 4.260 54.509 1.00 64.06 88 VAL A C 1
ATOM 705 O O . VAL A 1 88 ? -33.273 5.351 54.440 1.00 64.06 88 VAL A O 1
ATOM 708 N N . ILE A 1 89 ? -31.865 3.957 55.498 1.00 66.12 89 ILE A N 1
ATOM 709 C CA . ILE A 1 89 ? -31.474 4.896 56.558 1.00 66.12 89 ILE A CA 1
ATOM 710 C C . ILE A 1 89 ? -30.082 5.450 56.235 1.00 66.12 89 ILE A C 1
ATOM 712 O O . ILE A 1 89 ? -29.098 4.712 56.210 1.00 66.12 89 ILE A O 1
ATOM 716 N N . VAL A 1 90 ? -29.987 6.756 55.975 1.00 69.12 90 VAL A N 1
ATOM 717 C CA . VAL A 1 90 ? -28.709 7.431 55.698 1.00 69.12 90 VAL A CA 1
ATOM 718 C C . VAL A 1 90 ? -28.080 7.869 57.014 1.00 69.12 90 VAL A C 1
ATOM 720 O O . VAL A 1 90 ? -28.556 8.807 57.652 1.00 69.12 90 VAL A O 1
ATOM 723 N N . VAL A 1 91 ? -26.987 7.218 57.405 1.00 65.44 91 VAL A N 1
ATOM 724 C CA . VAL A 1 91 ? -26.182 7.642 58.555 1.00 65.44 91 VAL A CA 1
ATOM 725 C C . VAL A 1 91 ? -25.083 8.573 58.048 1.00 65.44 91 VAL A C 1
ATOM 727 O O . VAL A 1 91 ? -24.271 8.184 57.209 1.00 65.44 91 VAL A O 1
ATOM 730 N N . ARG A 1 92 ? -25.092 9.827 58.509 1.00 60.97 92 ARG A N 1
ATOM 731 C CA . ARG A 1 92 ? -23.999 10.780 58.263 1.00 60.97 92 ARG A CA 1
ATOM 732 C C . ARG A 1 92 ? -22.878 10.520 59.283 1.00 60.97 92 ARG A C 1
ATOM 734 O O . ARG A 1 92 ? -23.222 10.210 60.424 1.00 60.97 92 ARG A O 1
ATOM 741 N N . PRO A 1 93 ? -21.599 10.595 58.870 1.00 67.12 93 PRO A N 1
ATOM 742 C CA . PRO A 1 93 ? -20.462 10.383 59.763 1.00 67.12 93 PRO A CA 1
ATOM 743 C C . PRO A 1 93 ? -20.401 11.427 60.882 1.00 67.12 93 PRO A C 1
ATOM 745 O O . PRO A 1 93 ? -20.882 12.564 60.658 1.00 67.12 93 PRO A O 1
#

pLDDT: mean 84.24, std 13.52, range [53.09, 97.62]

Organism: NCBI:txid2080658

Radius of gyration: 37.47 Å; chains: 1; bounding box: 80×28×98 Å

Foldseek 3Di:
DVVVVVVVVVVVVVVVVVVVVVVVVVVVCVVVCVVVVVVVVVVVVVVVVVVVVVVVVVVVVVVCCVVVVVVCCCCVVVVDDDDDPVPDDDDDD